Protein AF-A0A163GPB0-F1 (afdb_monomer)

Mean predicted aligned error: 5.94 Å

Nearest PDB structures (foldseek):
  3ja6-assembly1_I  TM=3.378E-01  e=3.110E+00  Escherichia coli

Foldseek 3Di:
DPDLDQPADQDDPVLCVVLVVLLVVLVVQLVVLVVVVVVDPDDDPVSVVSNVVSVVSNVVSVVSNVVNVVRNLCRVVLSVVLVVCLVPVQQWDDDPNFIAGDCVSCVVVVHHCVSVRPDDRVSSVVSVVVNVVVD

Secondary structure (DSSP, 8-state):
------SSPPPPTHHHHHHHHHHHHHHHHHHHHHHHHHTSSS--HHHHHHHHHHHHHHHHHHHHHHHHHHHHHHHHHHHHHHHHHHH-GGGEEEETTEEEE-HHHHHHTT---HHHHTS-HHHHHHHHHHHHHH-

Solvent-accessible surface area (backbone atoms only — not comparable to full-atom values): 7698 Å² total; per-residue (Å²): 131,84,76,82,78,68,86,51,75,65,74,64,70,65,55,58,69,51,40,51,58,52,26,51,52,23,45,53,51,24,53,52,43,49,53,53,48,74,74,36,97,80,62,53,69,67,59,56,49,53,29,52,50,31,42,49,51,22,52,53,36,47,52,51,52,53,48,49,55,48,44,55,62,44,26,65,53,51,41,52,49,41,55,49,31,74,79,36,64,69,37,55,41,81,51,96,97,40,68,40,66,34,50,69,55,31,48,75,71,76,41,83,43,71,74,61,67,70,52,53,67,66,58,50,52,55,40,50,56,53,57,67,73,74,112

Organism: NCBI:txid59843

Radius of gyration: 22.11 Å; Cα contacts (8 Å, |Δi|>4): 103; chains: 1; bounding box: 46×26×69 Å

Structure (mmCIF, N/CA/C/O backbone):
data_AF-A0A163GPB0-F1
#
_entry.id   AF-A0A163GPB0-F1
#
loop_
_atom_site.group_PDB
_atom_site.id
_atom_site.type_symbol
_atom_site.label_atom_id
_atom_site.label_alt_id
_atom_site.label_comp_id
_atom_site.label_asym_id
_atom_site.label_entity_id
_atom_site.label_seq_id
_atom_site.pdbx_PDB_ins_code
_atom_site.Cartn_x
_atom_site.Cartn_y
_atom_site.Cartn_z
_atom_site.occupancy
_atom_site.B_iso_or_equiv
_atom_site.auth_seq_id
_atom_site.auth_comp_id
_atom_site.auth_asym_id
_atom_site.auth_atom_id
_atom_site.pdbx_PDB_model_num
ATOM 1 N N . MET A 1 1 ? -4.416 8.340 34.147 1.00 37.38 1 MET A N 1
ATOM 2 C CA . MET A 1 1 ? -4.171 8.546 32.703 1.00 37.38 1 MET A CA 1
ATOM 3 C C . MET A 1 1 ? -3.858 7.188 32.102 1.00 37.38 1 MET A C 1
ATOM 5 O O . MET A 1 1 ? -2.799 6.653 32.401 1.00 37.38 1 MET A O 1
ATOM 9 N N . GLN A 1 2 ? -4.790 6.589 31.357 1.00 41.06 2 GLN A N 1
ATOM 10 C CA . GLN A 1 2 ? -4.487 5.398 30.559 1.00 41.06 2 GLN A CA 1
ATOM 11 C C . GLN A 1 2 ? -3.530 5.824 29.443 1.00 41.06 2 GLN A C 1
ATOM 13 O O . GLN A 1 2 ? -3.831 6.746 28.688 1.00 41.06 2 GLN A O 1
ATOM 18 N N . PHE A 1 3 ? -2.354 5.203 29.382 1.00 47.53 3 PHE A N 1
ATOM 19 C CA . PHE A 1 3 ? -1.480 5.334 28.225 1.00 47.53 3 PHE A CA 1
ATOM 20 C C . PHE A 1 3 ? -2.230 4.768 27.019 1.00 47.53 3 PHE A C 1
ATOM 22 O O . PHE A 1 3 ? -2.594 3.595 27.028 1.00 47.53 3 PHE A O 1
ATOM 29 N N . GLU A 1 4 ? -2.479 5.585 25.994 1.00 54.34 4 GLU A N 1
ATOM 30 C CA . GLU A 1 4 ? -2.984 5.074 24.723 1.00 54.34 4 GLU A CA 1
ATOM 31 C C . GLU A 1 4 ? -1.929 4.132 24.128 1.00 54.34 4 GLU A C 1
ATOM 33 O O . GLU A 1 4 ? -0.917 4.585 23.586 1.00 54.34 4 GLU A O 1
ATOM 38 N N . ARG A 1 5 ? -2.133 2.816 24.253 1.00 59.81 5 ARG A N 1
ATOM 39 C CA . ARG A 1 5 ? -1.287 1.837 23.571 1.00 59.81 5 ARG A CA 1
ATOM 40 C C . ARG A 1 5 ? -1.503 1.981 22.067 1.00 59.81 5 ARG A C 1
ATOM 42 O O . ARG A 1 5 ? -2.624 1.917 21.569 1.00 59.81 5 ARG A O 1
ATOM 49 N N . ASN A 1 6 ? -0.413 2.225 21.346 1.00 69.69 6 ASN A N 1
ATOM 50 C CA . ASN A 1 6 ? -0.400 2.179 19.891 1.00 69.69 6 ASN A CA 1
ATOM 51 C C . ASN A 1 6 ? 0.120 0.804 19.474 1.00 69.69 6 ASN A C 1
ATOM 53 O O . ASN A 1 6 ? 1.314 0.540 19.599 1.00 69.69 6 ASN A O 1
ATOM 57 N N . TYR A 1 7 ? -0.768 -0.053 18.977 1.00 79.31 7 TYR A N 1
ATOM 58 C CA . TYR A 1 7 ? -0.407 -1.387 18.490 1.00 79.31 7 TYR A CA 1
ATOM 59 C C . TYR A 1 7 ? 0.299 -1.325 17.132 1.00 79.31 7 TYR A C 1
ATOM 61 O O . TYR A 1 7 ? 1.223 -2.084 16.851 1.00 79.31 7 TYR A O 1
ATOM 69 N N . PHE A 1 8 ? -0.093 -0.363 16.297 1.00 87.12 8 PHE A N 1
ATOM 70 C CA . PHE A 1 8 ? 0.512 -0.102 15.001 1.00 87.12 8 PHE A CA 1
ATOM 71 C C . PHE A 1 8 ? 1.320 1.195 15.036 1.00 87.12 8 PHE A C 1
ATOM 73 O O . PHE A 1 8 ? 0.833 2.249 15.457 1.00 87.12 8 PHE A O 1
ATOM 80 N N . ASN A 1 9 ? 2.549 1.127 14.523 1.00 87.12 9 ASN A N 1
ATOM 81 C CA . ASN A 1 9 ? 3.450 2.268 14.411 1.00 87.12 9 ASN A CA 1
ATOM 82 C C . ASN A 1 9 ? 3.500 2.788 12.976 1.00 87.12 9 ASN A C 1
ATOM 84 O O . ASN A 1 9 ? 3.497 2.016 12.017 1.00 87.12 9 ASN A O 1
ATOM 88 N N . LYS A 1 10 ? 3.568 4.116 12.829 1.00 87.44 10 LYS A N 1
ATOM 89 C CA . LYS A 1 10 ? 3.722 4.733 11.510 1.00 87.44 10 LYS A CA 1
ATOM 90 C C . LYS A 1 10 ? 5.104 4.389 10.951 1.00 87.44 10 LYS A C 1
ATOM 92 O O . LYS A 1 10 ? 6.080 4.419 11.706 1.00 87.44 10 LYS A O 1
ATOM 97 N N . PRO A 1 11 ? 5.222 4.123 9.642 1.00 88.69 11 PRO A N 1
ATOM 98 C CA . PRO A 1 11 ? 6.524 3.922 9.029 1.00 88.69 11 PRO A CA 1
ATOM 99 C C . PRO A 1 11 ? 7.367 5.199 9.132 1.00 88.69 11 PRO A C 1
ATOM 101 O O . PRO A 1 11 ? 6.857 6.325 9.081 1.00 88.69 11 PRO A O 1
ATOM 104 N N . SER A 1 12 ? 8.679 5.023 9.274 1.00 91.12 12 SER A N 1
ATOM 105 C CA . SER A 1 12 ? 9.608 6.139 9.439 1.00 91.12 12 SER A CA 1
ATOM 106 C C . SER A 1 12 ? 9.593 7.077 8.231 1.00 91.12 12 SER A C 1
ATOM 108 O O . SER A 1 12 ? 9.568 6.630 7.085 1.00 91.12 12 SER A O 1
ATOM 110 N N . LYS A 1 13 ? 9.681 8.392 8.472 1.00 89.88 13 LYS A N 1
ATOM 111 C CA . LYS A 1 13 ? 9.772 9.404 7.404 1.00 89.88 13 LYS A CA 1
ATOM 112 C C . LYS A 1 13 ? 10.992 9.192 6.502 1.00 89.88 13 LYS A C 1
ATOM 114 O O . LYS A 1 13 ? 10.952 9.584 5.343 1.00 89.88 13 LYS A O 1
ATOM 119 N N . TYR A 1 14 ? 12.051 8.542 6.988 1.00 91.88 14 TYR A N 1
ATOM 120 C CA . TYR A 1 14 ? 13.230 8.248 6.169 1.00 91.88 14 TYR A CA 1
ATOM 121 C C . TYR A 1 14 ? 12.910 7.388 4.940 1.00 91.88 14 TYR A C 1
ATOM 123 O O . TYR A 1 14 ? 13.596 7.518 3.935 1.00 91.88 14 TYR A O 1
ATOM 131 N N . TRP A 1 15 ? 11.846 6.575 4.985 1.00 91.38 15 TRP A N 1
ATOM 132 C CA . TRP A 1 15 ? 11.416 5.767 3.842 1.00 91.38 15 TRP A CA 1
ATOM 133 C C . TRP A 1 15 ? 11.003 6.628 2.653 1.00 91.38 15 TRP A C 1
ATOM 135 O O . TRP A 1 15 ? 11.451 6.383 1.541 1.00 91.38 15 TRP A O 1
ATOM 145 N N . ILE A 1 16 ? 10.176 7.657 2.862 1.00 92.62 16 ILE A N 1
ATOM 146 C CA . ILE A 1 16 ? 9.751 8.509 1.745 1.00 92.62 16 ILE A CA 1
ATOM 147 C C . ILE A 1 16 ? 10.913 9.368 1.233 1.00 92.62 16 ILE A C 1
ATOM 149 O O . ILE A 1 16 ? 11.059 9.546 0.026 1.00 92.62 16 ILE A O 1
ATOM 153 N N . TRP A 1 17 ? 11.786 9.823 2.139 1.00 92.62 17 TRP A N 1
ATOM 154 C CA . TRP A 1 17 ? 12.982 10.591 1.788 1.00 92.62 17 TRP A CA 1
ATOM 155 C C . TRP A 1 17 ? 14.003 9.792 0.980 1.00 92.62 17 TRP A C 1
ATOM 157 O O . TRP A 1 17 ? 14.724 10.397 0.196 1.00 92.62 17 TRP A O 1
ATOM 167 N N . SER A 1 18 ? 14.075 8.469 1.135 1.00 93.44 18 SER A N 1
ATOM 168 C CA . SER A 1 18 ? 14.932 7.622 0.300 1.00 93.44 18 SER A CA 1
ATOM 169 C C . SER A 1 18 ? 14.226 7.165 -0.976 1.00 93.44 18 SER A C 1
ATOM 171 O O . SER A 1 18 ? 14.808 7.231 -2.056 1.00 93.44 18 SER A O 1
ATOM 173 N N . LEU A 1 19 ? 12.961 6.748 -0.887 1.00 93.81 19 LEU A N 1
ATOM 174 C CA . LEU A 1 19 ? 12.223 6.189 -2.019 1.00 93.81 19 LEU A CA 1
ATOM 175 C C . LEU A 1 19 ? 11.920 7.224 -3.105 1.00 93.81 19 LEU A C 1
ATOM 177 O O . LEU A 1 19 ? 12.008 6.887 -4.282 1.00 93.81 19 LEU A O 1
ATOM 181 N N . VAL A 1 20 ? 11.584 8.470 -2.746 1.00 94.00 20 VAL A N 1
ATOM 182 C CA . VAL A 1 20 ? 11.240 9.505 -3.738 1.00 94.00 20 VAL A CA 1
ATOM 183 C C . VAL A 1 20 ? 12.435 9.855 -4.632 1.00 94.00 20 VAL A C 1
ATOM 185 O O . VAL A 1 20 ? 12.280 9.756 -5.849 1.00 94.00 20 VAL A O 1
ATOM 188 N N . PRO A 1 21 ? 13.634 10.181 -4.103 1.00 96.81 21 PRO A N 1
ATOM 189 C CA . PRO A 1 21 ? 14.805 10.407 -4.947 1.00 96.81 21 PRO A CA 1
ATOM 190 C C . PRO A 1 21 ? 15.158 9.198 -5.814 1.00 96.81 21 PRO A C 1
ATOM 192 O O . PRO 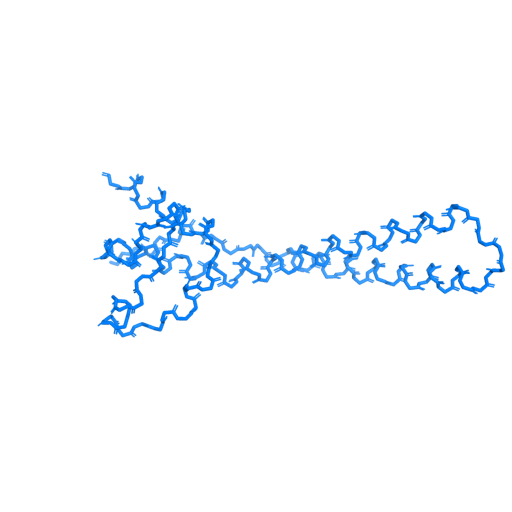A 1 21 ? 15.433 9.365 -6.997 1.00 96.81 21 PRO A O 1
ATOM 195 N N . ILE A 1 22 ? 15.097 7.982 -5.259 1.00 95.94 22 ILE A N 1
ATOM 196 C CA . ILE A 1 22 ? 15.381 6.750 -6.009 1.00 95.94 22 ILE A CA 1
ATOM 197 C C . ILE A 1 22 ? 14.387 6.580 -7.171 1.00 95.94 22 ILE A C 1
ATOM 19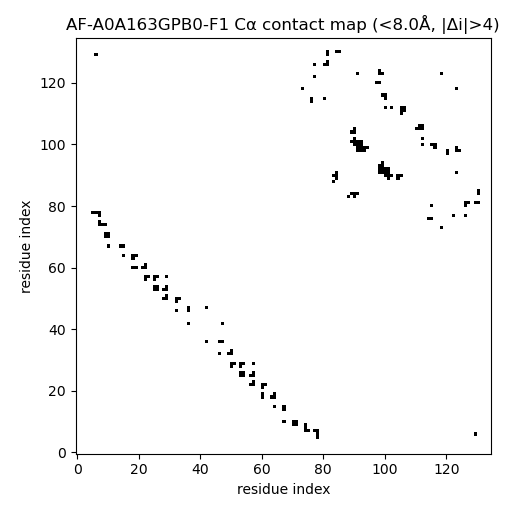9 O O . ILE A 1 22 ? 14.797 6.296 -8.296 1.00 95.94 22 ILE A O 1
ATOM 203 N N . CYS A 1 23 ? 13.096 6.799 -6.923 1.00 96.75 23 CYS A N 1
ATOM 204 C CA . CYS A 1 23 ? 12.048 6.742 -7.940 1.00 96.75 23 CYS A CA 1
ATOM 205 C C . CYS A 1 23 ? 12.284 7.783 -9.047 1.00 96.75 23 CYS A C 1
ATOM 207 O O . CYS A 1 23 ? 12.253 7.441 -10.230 1.00 96.75 23 CYS A O 1
ATOM 209 N N . CYS A 1 24 ? 12.617 9.027 -8.681 1.00 96.62 24 CYS A N 1
ATOM 210 C CA . CYS A 1 24 ? 12.972 10.077 -9.639 1.00 96.62 24 CYS A CA 1
ATOM 211 C C . CYS A 1 24 ? 14.201 9.702 -10.482 1.00 96.62 24 CYS A C 1
ATOM 213 O O . CYS A 1 24 ? 14.177 9.870 -11.700 1.00 96.62 24 CYS A O 1
ATOM 215 N N . CYS A 1 25 ? 15.250 9.148 -9.865 1.00 97.38 25 CYS A N 1
ATOM 216 C CA . CYS A 1 25 ? 16.445 8.691 -10.575 1.00 97.38 25 CYS A CA 1
ATOM 217 C C . CYS A 1 25 ? 16.116 7.598 -11.600 1.00 97.38 25 CYS A C 1
ATOM 219 O O . CYS A 1 25 ? 16.547 7.692 -12.750 1.00 97.38 25 CYS A O 1
ATOM 221 N N . PHE A 1 26 ? 15.328 6.585 -11.224 1.00 97.31 26 PHE A N 1
ATOM 222 C CA . PHE A 1 26 ? 14.930 5.528 -12.157 1.00 97.31 26 PHE A CA 1
ATOM 223 C C . PHE A 1 26 ? 14.016 6.037 -13.271 1.00 97.31 26 PHE A C 1
ATOM 225 O O . PHE A 1 26 ? 14.172 5.605 -14.412 1.00 97.31 26 PHE A O 1
ATOM 232 N N . LEU A 1 27 ? 13.124 6.987 -12.980 1.00 97.00 27 LEU A N 1
ATOM 233 C CA . LEU A 1 27 ? 12.295 7.629 -13.998 1.00 97.00 27 LEU A CA 1
ATOM 234 C C . LEU A 1 27 ? 13.152 8.377 -15.024 1.00 97.00 27 LEU A C 1
ATOM 236 O O . LEU A 1 27 ? 12.977 8.184 -16.225 1.00 97.00 27 LEU A O 1
ATOM 240 N N . MET A 1 28 ? 14.109 9.186 -14.559 1.00 97.50 28 MET A N 1
ATOM 241 C CA . MET A 1 28 ? 15.037 9.905 -15.435 1.00 97.50 28 MET A CA 1
ATOM 242 C C . MET A 1 28 ? 15.872 8.942 -16.285 1.00 97.50 28 MET A C 1
ATOM 244 O O . MET A 1 28 ? 16.001 9.154 -17.489 1.00 97.50 28 MET A O 1
ATOM 248 N N . MET A 1 29 ? 16.394 7.860 -15.693 1.00 96.31 29 MET A N 1
ATOM 249 C CA . MET A 1 29 ? 17.132 6.831 -16.435 1.00 96.31 29 MET A CA 1
ATOM 250 C C . MET A 1 29 ? 16.261 6.141 -17.489 1.00 96.31 29 MET A C 1
ATOM 252 O O . MET A 1 29 ? 16.703 5.986 -18.625 1.00 96.31 29 MET A O 1
ATOM 256 N N . ALA A 1 30 ? 15.025 5.769 -17.143 1.00 95.69 30 ALA A N 1
ATOM 257 C CA . ALA A 1 30 ? 14.103 5.122 -18.070 1.00 95.69 30 ALA A CA 1
ATOM 258 C C . ALA A 1 30 ? 13.727 6.049 -19.237 1.00 95.69 30 ALA A C 1
ATOM 260 O O . ALA A 1 30 ? 13.731 5.614 -20.386 1.00 95.69 30 ALA A O 1
ATOM 261 N N . MET A 1 31 ? 13.465 7.334 -18.968 1.00 96.94 31 MET A N 1
ATOM 262 C CA . MET A 1 31 ? 13.204 8.336 -20.009 1.00 96.94 31 MET A CA 1
ATOM 263 C C . MET A 1 31 ? 14.409 8.527 -20.934 1.00 96.94 31 MET A C 1
ATOM 265 O O . MET A 1 31 ? 14.250 8.559 -22.153 1.00 96.94 31 MET A O 1
ATOM 269 N N . PHE A 1 32 ? 15.613 8.618 -20.365 1.00 96.19 32 PHE A N 1
ATOM 270 C CA . PHE A 1 32 ? 16.848 8.742 -21.136 1.00 96.19 32 PHE A CA 1
ATOM 271 C C . PHE A 1 32 ? 17.073 7.524 -22.041 1.00 96.19 32 PHE A C 1
ATOM 273 O O . PHE A 1 32 ? 17.285 7.674 -23.241 1.00 96.19 32 PHE A O 1
ATOM 280 N N . GLN A 1 33 ? 16.970 6.311 -21.498 1.00 94.81 33 GLN A N 1
ATOM 281 C CA . GLN A 1 33 ? 17.157 5.077 -22.264 1.00 94.81 33 GLN A CA 1
ATOM 282 C C . GLN A 1 33 ? 16.087 4.897 -23.343 1.00 94.81 33 GLN A C 1
ATOM 284 O O .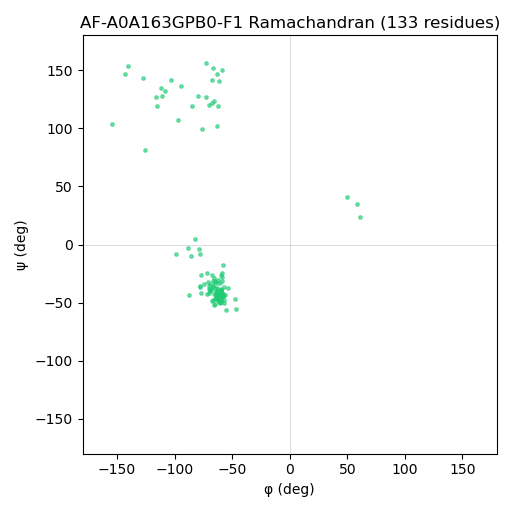 GLN A 1 33 ? 16.407 4.456 -24.443 1.00 94.81 33 GLN A O 1
ATOM 289 N N . LEU A 1 34 ? 14.835 5.272 -23.063 1.00 95.44 34 LEU A N 1
ATOM 290 C CA . LEU A 1 34 ? 13.770 5.257 -24.062 1.00 95.44 34 LEU A CA 1
ATOM 291 C C . LEU A 1 34 ? 14.094 6.195 -25.230 1.00 95.44 34 LEU A C 1
ATOM 293 O O . LEU A 1 34 ? 13.946 5.805 -26.385 1.00 95.44 34 LEU A O 1
ATOM 297 N N . ASN A 1 35 ? 14.576 7.405 -24.938 1.00 95.31 35 ASN A N 1
ATOM 298 C CA . ASN A 1 35 ? 14.984 8.362 -25.963 1.00 95.31 35 ASN A CA 1
ATOM 299 C C . ASN A 1 35 ? 16.124 7.812 -26.838 1.00 95.31 35 ASN A C 1
ATOM 301 O O . ASN A 1 35 ? 16.056 7.917 -28.062 1.00 95.31 35 ASN A O 1
ATOM 305 N N . VAL A 1 36 ? 17.118 7.156 -26.227 1.00 94.25 36 VAL A N 1
ATOM 306 C CA . VAL A 1 36 ? 18.205 6.480 -26.954 1.00 94.25 36 VAL A CA 1
ATOM 307 C C . VAL A 1 36 ? 17.660 5.373 -27.857 1.00 94.25 36 VAL A C 1
ATOM 309 O O . VAL A 1 36 ? 18.003 5.341 -29.031 1.00 94.25 36 VAL A O 1
ATOM 312 N N . ILE A 1 37 ? 16.782 4.501 -27.349 1.00 94.88 37 ILE A N 1
ATOM 313 C CA . ILE A 1 37 ? 16.198 3.394 -28.129 1.00 94.88 37 ILE A CA 1
ATOM 314 C C . ILE A 1 37 ? 15.427 3.907 -29.348 1.00 94.88 37 ILE A C 1
ATOM 316 O O . ILE A 1 37 ? 15.530 3.313 -30.412 1.00 94.88 37 ILE A O 1
ATOM 320 N N . VAL A 1 38 ? 14.663 4.992 -29.202 1.00 94.25 38 VAL A N 1
ATOM 321 C CA . VAL A 1 38 ? 13.868 5.575 -30.299 1.00 94.25 38 VAL A CA 1
ATOM 322 C C . VAL A 1 38 ? 14.746 6.279 -31.339 1.00 94.25 38 VAL A C 1
ATOM 324 O O . VAL A 1 38 ? 14.343 6.407 -32.490 1.00 94.25 38 VAL A O 1
ATOM 327 N N . SER A 1 39 ? 15.940 6.729 -30.950 1.00 93.75 39 SER A N 1
ATOM 328 C CA . SER A 1 39 ? 16.860 7.457 -31.833 1.00 93.75 39 SER A CA 1
ATOM 329 C C . SER A 1 39 ? 17.807 6.544 -32.625 1.00 93.75 39 SER A C 1
ATOM 331 O O . SER A 1 39 ? 18.610 7.046 -33.409 1.00 93.75 39 SER A O 1
ATOM 333 N N . VAL A 1 40 ? 17.759 5.226 -32.405 1.00 93.19 40 VAL A N 1
ATOM 334 C CA . VAL A 1 40 ? 18.590 4.229 -33.095 1.00 93.19 40 VAL A CA 1
ATOM 335 C C . VAL A 1 40 ? 17.686 3.305 -33.907 1.00 93.19 40 VAL A C 1
ATOM 337 O O . VAL A 1 40 ? 16.770 2.716 -33.344 1.00 93.19 40 VAL A O 1
ATOM 340 N N . ASP A 1 41 ? 17.967 3.147 -35.204 1.00 87.38 41 ASP A N 1
ATOM 341 C CA . ASP A 1 41 ? 17.138 2.342 -36.117 1.00 87.38 41 ASP A CA 1
ATOM 342 C C . ASP A 1 41 ? 17.086 0.851 -35.721 1.00 87.38 41 ASP A C 1
ATOM 344 O O . ASP A 1 41 ? 16.014 0.251 -35.725 1.00 87.38 41 ASP A O 1
ATOM 348 N N . ASP A 1 42 ? 18.217 0.277 -35.287 1.00 90.31 42 ASP A N 1
ATOM 349 C CA . ASP A 1 42 ? 18.324 -1.113 -34.816 1.00 90.31 42 ASP A CA 1
ATOM 350 C C . ASP A 1 42 ? 18.941 -1.193 -33.402 1.00 90.31 42 ASP A C 1
ATOM 352 O O . ASP A 1 42 ? 20.141 -1.439 -33.234 1.00 90.31 42 ASP A O 1
ATOM 356 N N . PRO A 1 43 ? 18.144 -0.973 -32.339 1.00 89.19 43 PRO A N 1
ATOM 357 C CA . PRO A 1 43 ? 18.647 -0.974 -30.973 1.00 89.19 43 PRO A CA 1
ATOM 358 C C . PRO A 1 43 ? 18.982 -2.395 -30.498 1.00 89.19 43 PRO A C 1
ATOM 360 O O . PRO A 1 43 ? 18.133 -3.297 -30.516 1.00 89.19 43 PRO A O 1
ATOM 363 N N . ASP A 1 44 ? 20.212 -2.565 -29.999 1.00 93.75 44 ASP A N 1
ATOM 364 C CA . ASP A 1 44 ? 20.714 -3.826 -29.444 1.00 93.75 44 ASP A CA 1
ATOM 365 C C . ASP A 1 44 ? 19.845 -4.305 -28.262 1.00 93.75 44 ASP A C 1
ATOM 367 O O . ASP A 1 44 ? 19.280 -3.521 -27.490 1.00 93.75 44 ASP A O 1
ATOM 371 N N . ILE A 1 45 ? 19.778 -5.623 -28.078 1.00 94.81 45 ILE A N 1
ATOM 372 C CA . ILE A 1 45 ? 19.074 -6.291 -26.978 1.00 94.81 45 ILE A CA 1
ATOM 373 C C . ILE A 1 45 ? 19.539 -5.738 -25.630 1.00 94.81 45 ILE A C 1
ATOM 375 O O . ILE A 1 45 ? 18.719 -5.541 -24.733 1.00 94.81 45 ILE A O 1
ATOM 379 N N . LYS A 1 46 ? 20.833 -5.424 -25.489 1.00 94.19 46 LYS A N 1
ATOM 380 C CA . LYS A 1 46 ? 21.378 -4.823 -24.265 1.00 94.19 46 LYS A CA 1
ATOM 381 C C . LYS A 1 46 ? 20.692 -3.502 -23.922 1.00 94.19 46 LYS A C 1
ATOM 383 O O . LYS A 1 46 ? 20.322 -3.306 -22.770 1.00 94.19 46 LYS A O 1
ATOM 388 N N . MET A 1 47 ? 20.471 -2.625 -24.905 1.00 92.44 47 MET A N 1
ATOM 389 C CA . MET A 1 47 ? 19.808 -1.331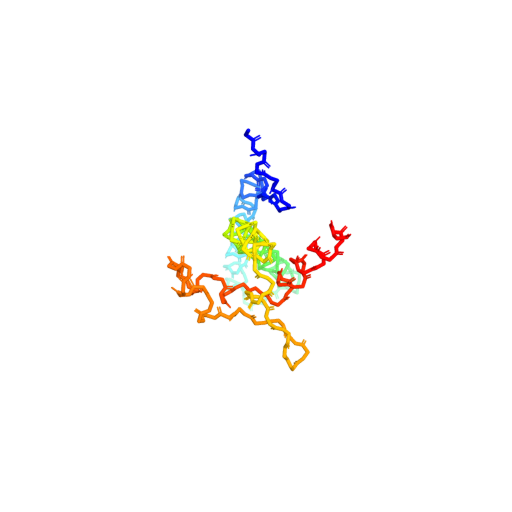 -24.689 1.00 92.44 47 MET A CA 1
ATOM 390 C C . MET A 1 47 ? 18.362 -1.522 -24.225 1.00 92.44 47 MET A C 1
ATOM 392 O O . MET A 1 47 ? 17.939 -0.912 -23.243 1.00 92.44 47 MET A O 1
ATOM 396 N N . LYS A 1 48 ? 17.632 -2.435 -24.877 1.00 93.25 48 LYS A N 1
ATOM 397 C CA . LYS A 1 48 ? 16.254 -2.794 -24.504 1.00 93.25 48 LYS A CA 1
ATOM 398 C C . LYS A 1 48 ? 16.183 -3.355 -23.082 1.00 93.25 48 LYS 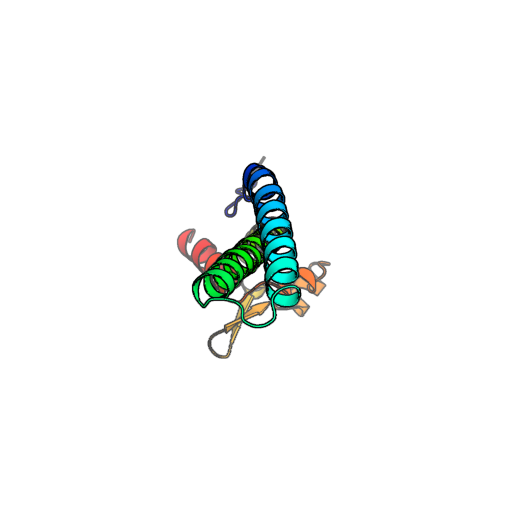A C 1
ATOM 400 O O . LYS A 1 48 ? 15.289 -3.000 -22.319 1.00 93.25 48 LYS A O 1
ATOM 405 N N . LEU A 1 49 ? 17.141 -4.202 -22.709 1.00 95.75 49 LEU A N 1
ATOM 406 C CA . LEU A 1 49 ? 17.207 -4.814 -21.385 1.00 95.75 49 LEU A CA 1
ATOM 407 C C . LEU A 1 49 ? 17.538 -3.789 -20.293 1.00 95.75 49 LEU A C 1
ATOM 409 O O . LEU A 1 49 ? 16.906 -3.811 -19.239 1.00 95.75 49 LEU A O 1
ATOM 413 N N . PHE A 1 50 ? 18.451 -2.848 -20.552 1.00 94.56 50 PHE A N 1
ATOM 414 C CA . PHE A 1 50 ? 18.716 -1.737 -19.632 1.00 94.56 50 PHE A CA 1
ATOM 415 C C . PHE A 1 50 ? 17.466 -0.885 -19.386 1.00 94.56 50 PHE A C 1
ATOM 417 O O . PHE A 1 50 ? 17.146 -0.622 -18.227 1.00 94.56 50 PHE A O 1
ATOM 424 N N . PHE A 1 51 ? 16.722 -0.547 -20.446 1.00 95.69 51 PHE A N 1
ATOM 425 C CA . PHE A 1 51 ? 15.432 0.137 -20.327 1.00 95.69 51 PHE A CA 1
ATOM 426 C C . PHE A 1 51 ? 14.438 -0.636 -19.458 1.00 95.69 51 PHE A C 1
ATOM 428 O O . PHE A 1 51 ? 13.875 -0.076 -18.517 1.00 95.69 51 PHE A O 1
ATOM 435 N N . LEU A 1 52 ? 14.251 -1.930 -19.729 1.00 96.62 52 LEU A N 1
ATOM 436 C CA . LEU A 1 52 ? 13.326 -2.769 -18.967 1.00 96.62 52 LEU A CA 1
ATOM 437 C C . LE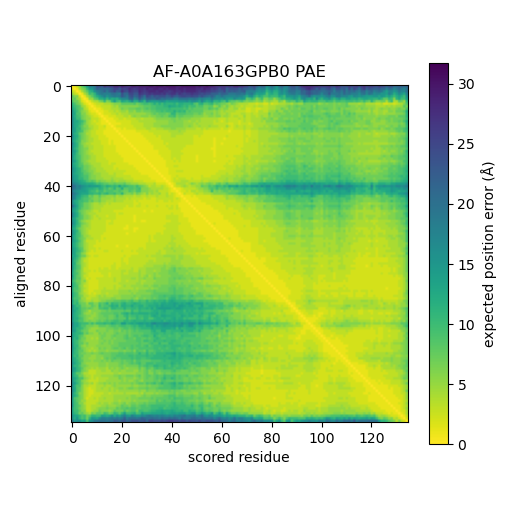U A 1 52 ? 13.695 -2.839 -17.481 1.00 96.62 52 LEU A C 1
ATOM 439 O O . LEU A 1 52 ? 12.805 -2.791 -16.634 1.00 96.62 52 LEU A O 1
ATOM 443 N N . ILE A 1 53 ? 14.987 -2.911 -17.155 1.00 96.69 53 ILE A N 1
ATOM 444 C CA . ILE A 1 53 ? 15.462 -2.920 -15.768 1.00 96.69 53 ILE A CA 1
ATOM 445 C C . ILE A 1 53 ? 15.157 -1.586 -15.079 1.00 96.69 53 ILE A C 1
ATOM 447 O O . ILE A 1 53 ? 14.551 -1.580 -14.007 1.00 96.69 53 ILE A O 1
ATOM 451 N N . SER A 1 54 ? 15.542 -0.456 -15.679 1.00 94.94 54 SER A N 1
ATOM 452 C CA . SER A 1 54 ? 15.302 0.867 -15.091 1.00 94.94 54 SER A CA 1
ATOM 453 C C . SER A 1 54 ? 13.808 1.157 -14.938 1.00 94.94 54 SER A C 1
ATOM 455 O O . SER A 1 54 ? 13.379 1.643 -13.892 1.00 94.94 54 SER A O 1
ATOM 457 N N . PHE A 1 55 ? 12.997 0.788 -15.931 1.00 96.44 55 PHE A N 1
ATOM 458 C CA . PHE A 1 55 ? 11.544 0.910 -15.862 1.00 96.44 55 PHE A CA 1
ATOM 459 C C . PHE A 1 55 ? 10.935 -0.014 -14.797 1.00 96.44 55 PHE A C 1
ATOM 461 O O . PHE A 1 55 ? 10.088 0.416 -14.017 1.00 96.44 55 PHE A O 1
ATOM 468 N N . GLY A 1 56 ? 11.404 -1.259 -14.694 1.00 97.56 56 GLY A N 1
ATOM 469 C CA . GLY A 1 56 ? 10.978 -2.195 -13.654 1.00 97.56 56 GLY A CA 1
ATOM 470 C C . GLY A 1 56 ? 11.266 -1.670 -12.246 1.00 97.56 56 GLY A C 1
ATOM 471 O O . GLY A 1 56 ? 10.382 -1.682 -11.389 1.00 97.56 56 GLY A O 1
ATOM 472 N N . PHE A 1 57 ? 12.463 -1.129 -12.010 1.00 97.44 57 PHE A N 1
ATOM 473 C CA . PHE A 1 57 ? 12.800 -0.509 -10.727 1.00 97.44 57 PHE A CA 1
ATOM 474 C C . PHE A 1 57 ? 11.993 0.760 -10.443 1.00 97.44 57 PHE A C 1
ATOM 476 O O . PHE A 1 57 ? 11.600 0.977 -9.294 1.00 97.44 57 PHE A O 1
ATOM 483 N N . PHE A 1 58 ? 11.679 1.567 -11.458 1.00 97.31 58 PHE A N 1
ATOM 484 C CA . PHE A 1 58 ? 10.746 2.685 -11.314 1.00 97.31 58 PHE A CA 1
ATOM 485 C C . PHE A 1 58 ? 9.360 2.207 -10.843 1.00 97.31 58 PHE A C 1
ATOM 487 O O . PHE A 1 58 ? 8.812 2.752 -9.886 1.00 97.31 58 PHE A O 1
ATOM 494 N N . LEU A 1 59 ? 8.820 1.137 -11.433 1.00 97.31 59 LEU A N 1
ATOM 495 C CA . LEU A 1 59 ? 7.531 0.575 -11.011 1.00 97.31 59 LEU A CA 1
ATOM 496 C C . LEU A 1 59 ? 7.574 0.025 -9.578 1.00 97.31 59 LEU A C 1
ATOM 498 O O . LEU A 1 59 ? 6.664 0.292 -8.792 1.00 97.31 59 LEU A O 1
ATOM 502 N N . ILE A 1 60 ? 8.634 -0.706 -9.215 1.00 97.00 60 ILE A N 1
ATOM 503 C CA . ILE A 1 60 ? 8.813 -1.257 -7.861 1.00 97.00 60 ILE A CA 1
ATOM 504 C C . ILE A 1 60 ? 8.886 -0.131 -6.826 1.00 97.00 60 ILE A C 1
ATOM 506 O O . ILE A 1 60 ? 8.211 -0.177 -5.797 1.00 97.00 60 ILE A O 1
ATOM 510 N N . THR A 1 61 ? 9.688 0.897 -7.093 1.00 96.25 61 THR A N 1
ATOM 511 C CA . THR A 1 61 ? 9.870 2.028 -6.173 1.00 96.25 61 THR A CA 1
ATOM 512 C C . THR A 1 61 ? 8.599 2.867 -6.067 1.00 96.25 61 THR A C 1
ATOM 514 O O . THR A 1 61 ? 8.202 3.228 -4.958 1.00 96.25 61 THR A O 1
ATOM 517 N N . GLY A 1 62 ? 7.885 3.079 -7.176 1.00 96.38 62 GLY A N 1
ATOM 518 C CA . GLY A 1 62 ? 6.552 3.680 -7.182 1.00 96.38 62 GLY A CA 1
ATOM 519 C C . GLY A 1 62 ? 5.560 2.902 -6.316 1.00 96.38 62 GLY A C 1
ATOM 520 O O . GLY A 1 62 ? 4.905 3.486 -5.452 1.00 96.38 62 GLY A O 1
ATOM 521 N N . TYR A 1 63 ? 5.502 1.576 -6.466 1.00 96.00 63 TYR A N 1
ATOM 522 C CA . TYR A 1 63 ? 4.661 0.714 -5.633 1.00 96.00 63 TYR A CA 1
ATOM 523 C C . TYR A 1 63 ? 4.995 0.840 -4.138 1.00 96.00 63 TYR A C 1
ATOM 525 O O . TYR A 1 63 ? 4.088 0.969 -3.314 1.00 96.00 63 TYR A O 1
ATOM 533 N N . MET A 1 64 ? 6.281 0.883 -3.773 1.00 95.75 64 MET A N 1
ATOM 534 C CA . MET A 1 64 ? 6.703 1.090 -2.382 1.00 95.75 64 MET A CA 1
ATOM 535 C C . MET A 1 64 ? 6.271 2.457 -1.829 1.00 95.75 64 MET A C 1
ATOM 537 O O . MET A 1 64 ? 5.862 2.537 -0.671 1.00 95.75 64 MET A O 1
ATOM 541 N N . ILE A 1 65 ? 6.307 3.522 -2.639 1.00 95.75 65 ILE A N 1
ATOM 542 C CA . ILE A 1 65 ? 5.825 4.858 -2.246 1.00 95.75 65 ILE A CA 1
ATOM 543 C C . ILE A 1 65 ? 4.314 4.836 -1.983 1.00 95.75 65 ILE A C 1
ATOM 545 O O . ILE A 1 65 ? 3.860 5.346 -0.956 1.00 95.75 65 ILE A O 1
ATOM 549 N N . PHE A 1 66 ? 3.530 4.212 -2.867 1.00 94.69 66 PHE A N 1
ATOM 550 C CA . PHE A 1 66 ? 2.090 4.043 -2.646 1.00 94.69 66 PHE A CA 1
ATOM 551 C C . PHE A 1 66 ? 1.804 3.218 -1.386 1.00 94.69 66 PHE A C 1
ATOM 553 O O . PHE A 1 66 ? 0.952 3.600 -0.582 1.00 94.69 66 PHE A O 1
ATOM 560 N N . GLY A 1 67 ? 2.557 2.136 -1.167 1.00 93.69 67 GLY A N 1
ATOM 561 C CA . GLY A 1 67 ? 2.487 1.331 0.051 1.00 93.69 67 GLY A CA 1
ATOM 562 C C . GLY A 1 67 ? 2.798 2.140 1.312 1.00 93.69 67 GLY A C 1
ATOM 563 O O . GLY A 1 67 ? 2.069 2.044 2.298 1.00 93.69 67 GLY A O 1
ATOM 564 N N . TYR A 1 68 ? 3.818 3.001 1.277 1.00 94.38 68 TYR A N 1
ATOM 565 C CA . TYR A 1 68 ? 4.123 3.923 2.373 1.00 94.38 68 TYR A CA 1
ATOM 566 C C . TYR A 1 68 ? 2.946 4.862 2.664 1.00 94.38 68 TYR A C 1
ATOM 568 O O . TYR A 1 68 ? 2.539 5.000 3.819 1.00 94.38 68 TYR A O 1
ATOM 576 N N . GLY A 1 69 ? 2.367 5.469 1.622 1.00 93.62 69 GLY A N 1
ATOM 577 C CA . GLY A 1 69 ? 1.195 6.335 1.754 1.00 93.62 69 GLY A CA 1
ATOM 578 C C . GLY A 1 69 ? 0.010 5.613 2.398 1.00 93.62 69 GLY A C 1
ATOM 579 O O . GLY A 1 69 ? -0.601 6.143 3.328 1.00 93.62 69 GLY A O 1
ATOM 580 N N . TYR A 1 70 ? -0.256 4.377 1.968 1.00 93.94 70 TYR A N 1
ATOM 581 C CA . TYR A 1 70 ? -1.281 3.528 2.570 1.00 93.94 70 TYR A CA 1
ATOM 582 C C . TYR A 1 70 ? -1.009 3.261 4.051 1.00 93.94 70 TYR A C 1
ATOM 584 O O . TYR A 1 70 ? -1.900 3.461 4.869 1.00 93.94 70 TYR A O 1
ATOM 592 N N . LEU A 1 71 ? 0.212 2.851 4.411 1.00 92.88 71 LEU A N 1
ATOM 593 C CA . LEU A 1 71 ? 0.579 2.545 5.796 1.00 92.88 71 LEU A CA 1
ATOM 594 C C . LEU A 1 71 ? 0.431 3.768 6.707 1.00 92.88 71 LEU A C 1
ATOM 596 O O . LEU A 1 71 ? -0.171 3.670 7.771 1.00 92.88 71 LEU A O 1
ATOM 600 N N . VAL A 1 72 ? 0.918 4.940 6.287 1.00 93.50 72 VAL A N 1
ATOM 601 C CA . VAL A 1 72 ? 0.774 6.182 7.068 1.00 93.50 72 VAL A CA 1
ATOM 602 C C . VAL A 1 72 ? -0.697 6.534 7.301 1.00 93.50 72 VAL A C 1
ATOM 604 O O . VAL A 1 72 ? -1.049 6.995 8.392 1.00 93.50 72 VAL A O 1
ATOM 607 N N . TRP A 1 73 ? -1.540 6.327 6.288 1.00 94.69 73 TRP A N 1
ATOM 608 C CA . TRP A 1 73 ? -2.977 6.574 6.360 1.00 94.69 73 TRP A CA 1
ATOM 609 C C . TRP A 1 73 ? -3.713 5.541 7.227 1.00 94.69 73 TRP A C 1
ATOM 611 O O . TRP A 1 73 ? -4.555 5.922 8.042 1.00 94.69 73 TRP A O 1
ATOM 621 N N . SER A 1 74 ? -3.386 4.253 7.099 1.00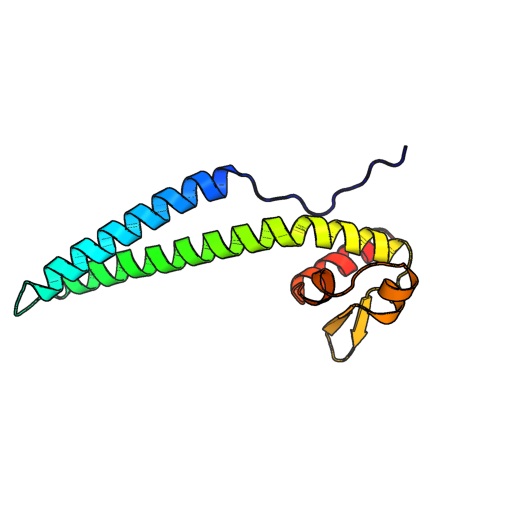 94.12 74 SER A N 1
ATOM 622 C CA . SER A 1 74 ? -4.098 3.164 7.771 1.00 94.12 74 SER A CA 1
ATOM 623 C C . SER A 1 74 ? -3.722 3.028 9.245 1.00 94.12 74 SER A C 1
ATOM 625 O O . SER A 1 74 ? -4.606 2.778 10.057 1.00 94.12 74 SER A O 1
ATOM 627 N N . THR A 1 75 ? -2.465 3.266 9.644 1.00 92.81 75 THR A N 1
ATOM 628 C CA . THR A 1 75 ? -2.008 3.137 11.044 1.00 92.81 75 THR A CA 1
ATOM 629 C C . THR A 1 75 ? -2.929 3.805 12.083 1.00 92.81 75 THR A C 1
ATOM 631 O O . THR A 1 75 ? -3.361 3.111 13.006 1.00 92.81 75 THR A O 1
ATOM 634 N N . PRO A 1 76 ? -3.261 5.113 11.995 1.00 92.50 76 PRO A N 1
ATOM 635 C CA . PRO A 1 76 ? -4.126 5.746 12.993 1.00 92.50 76 PRO A CA 1
ATOM 636 C C . PRO A 1 76 ? -5.549 5.171 12.996 1.00 92.50 76 PRO A C 1
ATOM 638 O O . PRO A 1 76 ? -6.175 5.103 14.051 1.00 92.50 76 PRO A O 1
ATOM 641 N N . LEU A 1 77 ? -6.052 4.736 11.836 1.00 93.31 77 LEU A N 1
ATOM 642 C CA . LEU A 1 77 ? -7.364 4.102 11.724 1.00 93.31 77 LEU A CA 1
ATOM 643 C C . LEU A 1 77 ? -7.363 2.716 12.369 1.00 93.31 77 LEU A C 1
ATOM 645 O O . LEU A 1 77 ? -8.298 2.408 13.097 1.00 93.31 77 LEU A O 1
ATOM 649 N N . LYS A 1 78 ? -6.302 1.923 12.168 1.00 93.12 78 LYS A N 1
ATOM 650 C CA . LYS A 1 78 ? -6.133 0.609 12.803 1.00 93.12 78 LYS A CA 1
ATOM 651 C C . LYS A 1 78 ? -6.096 0.735 14.323 1.00 93.12 78 LYS A C 1
ATOM 653 O O . LYS A 1 78 ? -6.889 0.086 14.986 1.00 93.12 78 LYS A O 1
ATOM 658 N N . ASN A 1 79 ? -5.266 1.628 14.874 1.00 92.19 79 ASN A N 1
ATOM 659 C CA . ASN A 1 79 ? -5.198 1.843 16.330 1.00 92.19 79 ASN A CA 1
ATOM 660 C C . ASN A 1 79 ? -6.540 2.296 16.916 1.00 92.19 79 ASN A C 1
ATOM 662 O O . ASN A 1 79 ? -6.911 1.880 18.009 1.00 92.19 79 ASN A O 1
ATOM 666 N N . LYS A 1 80 ? -7.280 3.149 16.199 1.00 91.69 80 LYS A N 1
ATOM 667 C CA . LYS A 1 80 ? -8.611 3.566 16.642 1.00 91.69 80 LYS A CA 1
ATOM 668 C C . LYS A 1 80 ? -9.624 2.425 16.556 1.00 91.69 80 LYS A C 1
ATOM 670 O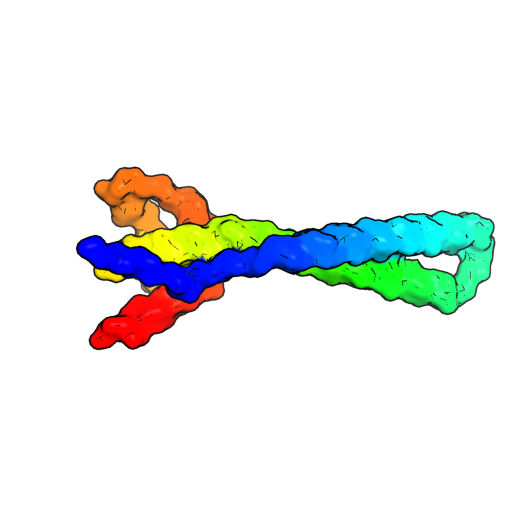 O . LYS A 1 80 ? -10.454 2.305 17.445 1.00 91.69 80 LYS A O 1
ATOM 675 N N . LEU A 1 81 ? -9.553 1.595 15.520 1.00 91.69 81 LEU A N 1
ATOM 676 C CA . LEU A 1 81 ? -10.451 0.457 15.356 1.00 91.69 81 LEU A CA 1
ATOM 677 C C . LEU A 1 81 ? -10.192 -0.638 16.399 1.00 91.69 81 LEU A C 1
ATOM 679 O O . LEU A 1 81 ? -11.161 -1.223 16.862 1.00 91.69 81 LEU A O 1
ATOM 683 N N . VAL A 1 82 ? -8.939 -0.853 16.823 1.00 92.50 82 VAL A N 1
ATOM 684 C CA . VAL A 1 82 ? -8.603 -1.727 17.967 1.00 92.50 82 VAL A CA 1
ATOM 685 C C . VAL A 1 82 ? -9.363 -1.274 19.214 1.00 92.50 82 VAL A C 1
ATOM 687 O O . VAL A 1 82 ? -10.197 -2.021 19.705 1.00 92.50 82 VAL A O 1
ATOM 690 N N . LYS A 1 83 ? -9.204 -0.007 19.624 1.00 90.38 83 LYS A N 1
ATOM 691 C CA . LYS A 1 83 ? -9.912 0.556 20.791 1.00 90.38 83 LYS A CA 1
ATOM 692 C C . LYS A 1 83 ? -11.433 0.426 20.685 1.00 90.38 83 LYS A C 1
ATOM 694 O O . LYS A 1 83 ? -12.098 0.046 21.633 1.00 90.38 83 LYS A O 1
ATOM 699 N N . LEU A 1 84 ? -11.991 0.716 19.507 1.00 90.69 84 LEU A N 1
ATOM 700 C CA . LEU A 1 84 ? -13.434 0.583 19.281 1.00 90.69 84 LEU A CA 1
ATOM 701 C C . LEU A 1 84 ? -13.914 -0.869 19.384 1.00 90.69 84 LEU A C 1
ATOM 703 O O . LEU A 1 84 ? -15.055 -1.097 19.771 1.00 90.69 84 LEU A O 1
ATOM 707 N N . THR A 1 85 ? -13.062 -1.826 19.016 1.00 90.31 85 THR A N 1
ATOM 708 C CA . THR A 1 85 ? -13.372 -3.257 19.097 1.00 90.31 85 THR A CA 1
ATOM 709 C C . THR A 1 85 ? -13.237 -3.767 20.532 1.00 90.31 85 THR A C 1
ATOM 711 O O . THR A 1 85 ? -14.071 -4.558 20.947 1.00 90.31 85 THR A O 1
ATOM 714 N N . GLU A 1 86 ? -12.266 -3.267 21.303 1.00 89.06 86 GLU A N 1
ATOM 715 C CA . GLU A 1 86 ? -12.148 -3.521 22.750 1.00 89.06 86 GLU A CA 1
ATOM 716 C C . GLU A 1 86 ? -13.363 -2.981 23.523 1.00 89.06 86 GLU A C 1
ATOM 718 O O . GLU A 1 86 ? -13.896 -3.658 24.399 1.00 89.06 86 GLU A O 1
ATOM 723 N N . ASP A 1 87 ? -13.839 -1.780 23.173 1.00 88.12 87 ASP A N 1
ATOM 724 C CA . ASP A 1 87 ? -15.022 -1.172 23.795 1.00 88.12 87 ASP A CA 1
ATOM 725 C C . ASP A 1 87 ? -16.330 -1.878 23.383 1.00 88.12 87 ASP A C 1
ATOM 727 O O . ASP A 1 87 ? -17.309 -1.899 24.136 1.00 88.12 87 ASP A O 1
ATOM 731 N N . ASN A 1 88 ? -16.390 -2.408 22.157 1.00 88.50 88 ASN A N 1
ATOM 732 C CA . ASN A 1 88 ? -17.547 -3.125 21.630 1.00 88.50 88 ASN A CA 1
ATOM 733 C C . ASN A 1 88 ? -17.139 -4.120 20.535 1.00 88.50 88 ASN A C 1
ATOM 735 O O . ASN A 1 88 ? -16.981 -3.758 19.364 1.00 88.50 88 ASN A O 1
ATOM 739 N N . HIS A 1 89 ? -17.111 -5.403 20.891 1.00 85.50 89 HIS A N 1
ATOM 740 C CA . HIS A 1 89 ? -16.735 -6.497 19.991 1.00 85.50 89 HIS A CA 1
ATOM 741 C C . HIS A 1 89 ? -17.595 -6.599 18.720 1.00 85.50 89 HIS A C 1
ATOM 743 O O . HIS A 1 89 ? -17.165 -7.198 17.740 1.00 85.50 89 HIS A O 1
ATOM 749 N N . ASN A 1 90 ? -18.783 -5.980 18.670 1.00 88.00 90 ASN A N 1
ATOM 750 C CA . ASN A 1 90 ? -19.645 -6.001 17.480 1.00 88.00 90 ASN A CA 1
ATOM 751 C C . ASN A 1 90 ? -19.218 -5.016 16.377 1.00 88.00 90 ASN A C 1
ATOM 753 O O . ASN A 1 90 ? -19.845 -4.982 15.319 1.00 88.00 90 ASN A O 1
ATOM 757 N N . VAL A 1 91 ? -18.185 -4.194 16.597 1.00 90.38 91 VAL A N 1
ATOM 758 C CA . VAL A 1 91 ? -17.672 -3.263 15.575 1.00 90.38 91 VAL A CA 1
ATOM 759 C C . VAL A 1 91 ? -17.113 -4.013 14.362 1.00 90.38 91 VAL A C 1
ATOM 761 O O . VAL A 1 91 ? -17.247 -3.533 13.234 1.00 90.38 91 VAL A O 1
ATOM 764 N N . LEU A 1 92 ? -16.525 -5.193 14.573 1.00 90.69 92 LEU A N 1
ATOM 765 C CA . LEU A 1 92 ? -16.031 -6.075 13.520 1.00 90.69 92 LEU A CA 1
ATOM 766 C C . LEU A 1 92 ? -16.831 -7.377 13.516 1.00 90.69 92 LEU A C 1
ATOM 768 O O . LEU A 1 92 ? -16.814 -8.138 14.475 1.00 90.69 92 LEU A O 1
ATOM 772 N N . ILE A 1 93 ? -17.509 -7.660 12.407 1.00 91.62 93 ILE A N 1
ATOM 773 C CA . ILE A 1 93 ? -18.318 -8.865 12.238 1.00 91.62 93 ILE A CA 1
ATOM 774 C C . ILE A 1 93 ? -17.654 -9.787 11.224 1.00 91.62 93 ILE A C 1
ATOM 776 O O . ILE A 1 93 ? -17.372 -9.393 10.090 1.00 91.62 93 ILE A O 1
ATOM 780 N N . TYR A 1 94 ? -17.468 -11.044 11.608 1.00 90.94 94 TYR A N 1
ATOM 781 C CA . TYR A 1 94 ? -17.004 -12.088 10.706 1.00 90.94 94 TYR A CA 1
ATOM 782 C C . TYR A 1 94 ? -18.180 -12.700 9.925 1.00 90.94 94 TYR A C 1
ATOM 784 O O . TYR A 1 94 ? -19.121 -13.237 10.509 1.00 90.94 94 TYR A O 1
ATOM 792 N N . LYS A 1 95 ? -18.154 -12.602 8.591 1.00 90.19 95 LYS A N 1
ATOM 793 C CA . LYS A 1 95 ? -19.129 -13.214 7.665 1.00 90.19 95 LYS A CA 1
ATOM 794 C C . LYS A 1 95 ? -18.410 -13.693 6.405 1.00 90.19 95 LYS A C 1
ATOM 796 O O . LYS A 1 95 ? -17.471 -13.051 5.960 1.00 90.19 95 LYS A O 1
ATOM 801 N N . PHE A 1 96 ? -18.860 -14.782 5.782 1.00 91.06 96 PHE A N 1
ATOM 802 C CA . PHE A 1 96 ? -18.321 -15.252 4.489 1.00 91.06 96 PHE A CA 1
ATOM 803 C C . PHE A 1 96 ? -16.778 -15.353 4.436 1.00 91.06 96 PHE A C 1
ATOM 805 O O . PHE A 1 96 ? -16.161 -14.946 3.451 1.00 91.06 96 PHE A O 1
ATOM 812 N N . ASP A 1 97 ? -16.157 -15.842 5.513 1.00 87.88 97 ASP A N 1
ATOM 813 C CA . ASP A 1 97 ? -14.695 -15.933 5.675 1.00 87.88 97 ASP A CA 1
ATOM 814 C C . ASP A 1 97 ? -13.931 -14.584 5.636 1.00 87.88 97 ASP A C 1
ATOM 816 O O . ASP A 1 97 ? -12.742 -14.483 5.307 1.00 87.88 97 ASP A O 1
ATOM 820 N N . ARG A 1 98 ? -14.629 -13.490 5.951 1.00 90.75 98 ARG A N 1
ATOM 821 C CA . ARG A 1 98 ? -14.101 -12.123 5.915 1.00 90.75 98 ARG A CA 1
ATOM 822 C C . ARG A 1 98 ? -14.606 -11.302 7.090 1.00 90.75 98 ARG A C 1
ATOM 824 O O . ARG A 1 98 ? -15.689 -11.538 7.618 1.00 90.75 98 ARG A O 1
ATOM 831 N N . TYR A 1 99 ? -13.818 -10.303 7.467 1.00 91.94 99 TYR A N 1
ATOM 832 C CA . TYR A 1 99 ? -14.205 -9.339 8.488 1.00 91.94 99 TYR A CA 1
ATOM 833 C C . TYR A 1 99 ? -14.824 -8.108 7.833 1.00 91.94 99 TYR A C 1
ATOM 835 O O . TYR A 1 99 ? -14.323 -7.596 6.827 1.00 91.94 99 TYR A O 1
ATOM 843 N N . PHE A 1 100 ? -15.918 -7.634 8.410 1.00 92.62 100 PHE A N 1
ATOM 844 C CA . PHE A 1 100 ? -16.642 -6.452 7.970 1.00 92.62 100 PHE A CA 1
ATOM 845 C C . PHE A 1 100 ? -16.834 -5.503 9.139 1.00 92.62 100 PHE A C 1
ATOM 847 O O . PHE A 1 100 ? -17.076 -5.932 10.261 1.00 92.62 100 PHE A O 1
ATOM 854 N N . VAL A 1 101 ? -16.760 -4.209 8.861 1.00 92.69 101 VAL A N 1
ATOM 855 C CA . VAL A 1 101 ? -17.083 -3.180 9.846 1.00 92.69 101 VAL A CA 1
ATOM 856 C C . VAL A 1 101 ? -18.603 -3.039 9.922 1.00 92.69 101 VAL A C 1
ATOM 858 O O . VAL A 1 101 ? -19.245 -2.840 8.888 1.00 92.69 101 VAL A O 1
ATOM 861 N N . ASP A 1 102 ? -19.183 -3.120 11.119 1.00 93.25 102 ASP A N 1
ATOM 862 C CA . ASP A 1 102 ? -20.598 -2.800 11.320 1.00 93.25 102 ASP A CA 1
ATOM 863 C C . ASP A 1 102 ? -20.795 -1.279 11.309 1.00 93.25 102 ASP A C 1
ATOM 865 O O . ASP A 1 102 ? -20.567 -0.566 12.293 1.00 93.25 102 ASP A O 1
ATOM 869 N N . GLU A 1 103 ? -21.235 -0.766 10.161 1.00 92.56 103 GLU A N 1
ATOM 870 C CA . GLU A 1 103 ? -21.509 0.657 9.984 1.00 92.56 103 GLU A CA 1
ATOM 871 C C . GLU A 1 103 ? -22.598 1.165 10.940 1.00 92.56 103 GLU A C 1
ATOM 873 O O . GLU A 1 103 ? -22.519 2.305 11.398 1.00 92.56 103 GLU A O 1
ATOM 878 N N . ALA A 1 104 ? -23.592 0.339 11.286 1.00 91.75 104 ALA A N 1
ATOM 879 C CA . ALA A 1 104 ? -24.677 0.740 12.176 1.00 91.75 104 ALA A CA 1
ATOM 880 C C . ALA A 1 104 ? -24.173 0.942 13.610 1.00 91.75 104 ALA A C 1
ATOM 882 O O . ALA A 1 104 ? -24.602 1.883 14.284 1.00 91.75 104 ALA A O 1
ATOM 883 N N . VAL A 1 105 ? -23.243 0.101 14.071 1.00 91.56 105 VAL A N 1
ATOM 884 C CA . VAL A 1 105 ? -22.590 0.261 15.380 1.00 91.56 105 VAL A CA 1
ATOM 885 C C . VAL A 1 105 ? -21.753 1.541 15.407 1.00 91.56 105 VAL A C 1
ATOM 887 O O . VAL A 1 105 ? -21.911 2.349 16.322 1.00 91.56 105 VAL A O 1
ATOM 890 N N . LEU A 1 106 ? -20.942 1.794 14.374 1.00 90.81 106 LEU A N 1
ATOM 891 C CA . LEU A 1 106 ? -20.144 3.025 14.292 1.00 90.81 106 LEU A CA 1
ATOM 892 C C . LEU A 1 106 ? -21.008 4.291 14.211 1.00 90.81 106 LEU A C 1
ATOM 894 O O . LEU A 1 106 ? -20.700 5.288 14.866 1.00 90.81 106 LEU A O 1
ATOM 898 N N . HIS A 1 107 ? -22.119 4.250 13.473 1.00 92.75 107 HIS A N 1
ATOM 899 C CA . HIS A 1 107 ? -23.067 5.361 13.414 1.00 92.75 107 HIS A CA 1
ATOM 900 C C . HIS A 1 107 ? -23.708 5.653 14.775 1.00 92.75 107 HIS A C 1
ATOM 902 O O . HIS A 1 107 ? -23.819 6.822 15.146 1.00 92.75 107 HIS A O 1
ATOM 908 N N . LYS A 1 108 ? -24.067 4.622 15.553 1.00 92.38 108 LYS A N 1
ATOM 909 C CA . LYS A 1 108 ? -24.574 4.789 16.929 1.00 92.38 108 LYS A CA 1
ATOM 910 C C . LYS A 1 108 ? -23.542 5.431 17.860 1.00 92.38 108 LYS A C 1
ATOM 912 O O . LYS A 1 108 ? -23.923 6.172 18.758 1.00 92.38 108 LYS A O 1
ATOM 917 N N . MET A 1 109 ? -22.253 5.199 17.616 1.00 89.50 109 MET A N 1
ATOM 918 C CA . MET A 1 109 ? -21.143 5.838 18.336 1.00 89.50 109 MET A CA 1
ATOM 919 C C . MET A 1 109 ? -20.796 7.242 17.812 1.00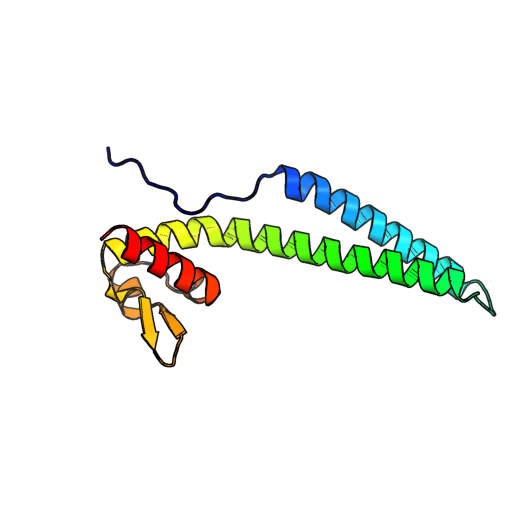 89.50 109 MET A C 1
ATOM 921 O O . MET A 1 109 ? -19.823 7.841 18.266 1.00 89.50 109 MET A O 1
ATOM 925 N N . ASN A 1 110 ? -21.562 7.779 16.855 1.00 92.06 110 ASN A N 1
ATOM 926 C CA . ASN A 1 110 ? -21.294 9.055 16.188 1.00 92.06 110 ASN A CA 1
ATOM 927 C C . ASN A 1 110 ? -19.922 9.098 15.475 1.00 92.06 110 ASN A C 1
ATOM 929 O O . ASN A 1 110 ? -19.244 10.127 15.430 1.00 92.06 110 ASN A O 1
ATOM 933 N N . ILE A 1 111 ? -19.491 7.963 14.912 1.00 91.75 111 ILE A N 1
ATOM 934 C CA . ILE A 1 111 ? -18.235 7.815 14.170 1.00 91.75 111 ILE A CA 1
ATOM 935 C C . ILE A 1 111 ? -18.547 7.572 12.693 1.00 91.75 111 ILE A C 1
ATOM 937 O O . ILE A 1 111 ? -19.392 6.757 12.339 1.00 91.75 111 ILE A O 1
ATOM 941 N N . ASN A 1 112 ? -17.830 8.261 11.803 1.00 91.81 112 ASN A N 1
ATOM 942 C CA . ASN A 1 112 ? -17.945 8.031 10.364 1.00 91.81 112 ASN A CA 1
ATOM 943 C C . ASN A 1 112 ? -17.332 6.664 9.982 1.00 91.81 112 ASN A C 1
ATOM 945 O O . ASN A 1 112 ? -16.123 6.498 10.178 1.00 91.81 112 ASN A O 1
ATOM 949 N N . PRO A 1 113 ? -18.095 5.717 9.398 1.00 91.88 113 PRO A N 1
ATOM 950 C CA . PRO A 1 113 ? -17.594 4.382 9.060 1.00 91.88 113 PRO A CA 1
ATOM 951 C C . PRO A 1 113 ? -16.724 4.350 7.798 1.00 91.88 113 PRO A C 1
ATOM 953 O O . PRO A 1 113 ? -15.838 3.504 7.679 1.00 91.88 113 PRO A O 1
ATOM 956 N N . LYS A 1 114 ? -16.913 5.299 6.867 1.00 92.50 114 LYS A N 1
ATOM 957 C CA . LYS A 1 114 ? -16.244 5.322 5.551 1.00 92.50 114 LYS A CA 1
ATOM 958 C C . LYS A 1 114 ? -14.725 5.083 5.578 1.00 92.50 114 LYS A C 1
ATOM 960 O O . LYS A 1 114 ? -14.256 4.317 4.737 1.00 92.50 114 LYS A O 1
ATOM 965 N N . PRO A 1 115 ? -13.925 5.729 6.451 1.00 91.00 115 PRO A N 1
ATOM 966 C CA . PRO A 1 115 ? -12.485 5.482 6.483 1.00 91.00 115 PRO A CA 1
ATOM 967 C C . PRO A 1 115 ? -12.129 4.062 6.939 1.00 91.00 115 PRO A C 1
ATOM 969 O O . PRO A 1 115 ? -11.141 3.522 6.453 1.00 91.00 115 PRO A O 1
ATOM 972 N N . TYR A 1 116 ? -12.931 3.448 7.813 1.00 92.69 116 TYR A N 1
ATOM 973 C CA . TYR A 1 116 ? -12.668 2.105 8.330 1.00 92.69 116 TYR A CA 1
ATOM 974 C C . TYR A 1 116 ? -13.019 1.035 7.313 1.00 92.69 116 TYR A C 1
ATOM 976 O O . TYR A 1 116 ? -12.207 0.151 7.113 1.00 92.69 116 TYR A O 1
ATOM 984 N N . VAL A 1 117 ? -14.142 1.172 6.598 1.00 91.75 117 VAL A N 1
ATOM 985 C CA . VAL A 1 117 ? -14.574 0.229 5.544 1.00 91.75 117 VAL A CA 1
ATOM 986 C C . VAL A 1 117 ? -13.536 0.090 4.420 1.00 91.75 117 VAL A C 1
ATOM 988 O O . VAL A 1 117 ? -13.440 -0.951 3.773 1.00 91.75 117 VAL A O 1
ATOM 991 N N . ARG A 1 118 ? -12.732 1.136 4.190 1.00 93.00 118 ARG A N 1
ATOM 992 C CA . ARG A 1 118 ? -11.659 1.158 3.183 1.00 93.00 118 ARG A CA 1
ATOM 993 C C . ARG A 1 118 ? -10.385 0.426 3.607 1.00 93.00 118 ARG A C 1
ATOM 995 O O . ARG A 1 118 ? -9.478 0.308 2.785 1.00 93.00 118 ARG A O 1
ATOM 1002 N N . LEU A 1 119 ? -10.280 -0.013 4.860 1.00 93.50 119 LEU A N 1
ATOM 1003 C CA . LEU A 1 119 ? -9.146 -0.813 5.305 1.00 93.50 119 LEU A CA 1
ATOM 1004 C C . LEU A 1 119 ? -9.158 -2.181 4.617 1.00 93.50 119 LEU A C 1
ATOM 1006 O O . LEU A 1 119 ? -10.200 -2.712 4.219 1.00 93.50 119 LEU A O 1
ATOM 1010 N N . SER A 1 120 ? -7.969 -2.751 4.455 1.00 92.56 120 SER A N 1
ATOM 1011 C CA . SER A 1 120 ? -7.820 -4.057 3.829 1.00 92.56 120 SER A CA 1
ATOM 1012 C C . SER A 1 120 ? -8.297 -5.176 4.759 1.00 92.56 120 SER A C 1
ATOM 1014 O O . SER A 1 120 ? -8.251 -5.062 5.981 1.00 92.56 120 SER A O 1
ATOM 1016 N N . GLN A 1 121 ? -8.671 -6.319 4.180 1.00 93.56 121 GLN A N 1
ATOM 1017 C CA . GLN A 1 121 ? -9.015 -7.517 4.959 1.00 93.56 121 GLN A CA 1
ATOM 1018 C C . GLN A 1 121 ? -7.869 -7.993 5.859 1.00 93.56 121 GLN A C 1
ATOM 1020 O O . GLN A 1 121 ? -8.116 -8.523 6.940 1.00 93.56 121 GLN A O 1
ATOM 1025 N N . LYS A 1 122 ? -6.617 -7.779 5.433 1.00 92.00 122 LYS A N 1
ATOM 1026 C CA . LYS A 1 122 ? -5.444 -8.068 6.258 1.00 92.00 122 LYS A CA 1
ATOM 1027 C C . LYS A 1 122 ? -5.443 -7.208 7.522 1.00 92.00 122 LYS A C 1
ATOM 1029 O O . LYS A 1 122 ? -5.200 -7.732 8.598 1.00 92.00 122 LYS A O 1
ATOM 1034 N N . ASP A 1 123 ? -5.777 -5.925 7.403 1.00 92.56 123 ASP A N 1
ATOM 1035 C CA . ASP A 1 123 ? -5.800 -5.025 8.555 1.00 92.56 123 ASP A CA 1
ATOM 1036 C C . ASP A 1 123 ? -6.853 -5.434 9.583 1.00 92.56 123 ASP A C 1
ATOM 1038 O O . ASP A 1 123 ? -6.558 -5.403 10.772 1.00 92.56 123 ASP A O 1
ATOM 1042 N N . TYR A 1 124 ? -8.043 -5.865 9.151 1.00 93.12 124 TYR A N 1
ATOM 1043 C CA . TYR A 1 124 ? -9.061 -6.374 10.078 1.00 93.12 124 TYR A CA 1
ATOM 1044 C C . TYR A 1 124 ? -8.608 -7.647 10.800 1.00 93.12 124 TYR A C 1
ATOM 1046 O O . TYR A 1 124 ? -8.816 -7.770 12.002 1.00 93.12 124 TYR A O 1
ATOM 1054 N N . ARG A 1 125 ? -7.953 -8.574 10.086 1.00 91.44 125 ARG A N 1
ATOM 1055 C CA . ARG A 1 125 ? -7.393 -9.798 10.684 1.00 91.44 125 ARG A CA 1
ATOM 1056 C C . ARG A 1 125 ? -6.315 -9.483 11.718 1.00 91.44 125 ARG A C 1
ATOM 1058 O O . ARG A 1 125 ? -6.329 -10.074 12.791 1.00 91.44 125 ARG A O 1
ATOM 1065 N N . ASP A 1 126 ? -5.419 -8.542 11.415 1.00 90.44 126 ASP A N 1
ATOM 1066 C CA . ASP A 1 126 ? -4.391 -8.101 12.363 1.00 90.44 126 ASP A CA 1
ATOM 1067 C C . ASP A 1 126 ? -5.028 -7.525 13.640 1.00 90.44 126 ASP A C 1
ATOM 1069 O O . ASP A 1 126 ? -4.538 -7.774 14.734 1.00 90.44 126 ASP A O 1
ATOM 1073 N N . ILE A 1 127 ? -6.113 -6.755 13.502 1.00 90.88 127 ILE A N 1
ATOM 1074 C CA . ILE A 1 127 ? -6.815 -6.123 14.629 1.00 90.88 127 ILE A CA 1
ATOM 1075 C C . ILE A 1 127 ? -7.466 -7.171 15.528 1.00 90.88 127 ILE A C 1
ATOM 1077 O O . ILE A 1 127 ? -7.268 -7.120 16.735 1.00 90.88 127 ILE A O 1
ATOM 1081 N N . ILE A 1 128 ? -8.192 -8.132 14.955 1.00 90.31 128 ILE A N 1
ATOM 1082 C CA . ILE A 1 128 ? -8.827 -9.202 15.737 1.00 90.31 128 ILE A CA 1
ATOM 1083 C C . ILE A 1 128 ? -7.779 -10.053 16.452 1.00 90.31 128 ILE A C 1
ATOM 1085 O O . ILE A 1 128 ? -7.920 -10.302 17.640 1.00 90.31 128 ILE A O 1
ATOM 1089 N N . CYS A 1 129 ? -6.682 -10.401 15.773 1.00 88.56 129 CYS A N 1
ATOM 1090 C CA . CYS A 1 129 ? -5.572 -11.125 16.391 1.00 88.56 129 CYS A CA 1
ATOM 1091 C C . CYS A 1 129 ? -4.989 -10.374 17.601 1.00 88.56 129 CYS A C 1
ATOM 1093 O O . CYS A 1 129 ? -4.605 -10.994 18.584 1.00 88.56 129 CYS A O 1
ATOM 1095 N N . ILE A 1 130 ? -4.917 -9.041 17.558 1.00 88.25 130 ILE A N 1
ATOM 1096 C CA . ILE A 1 130 ? -4.463 -8.248 18.709 1.00 88.25 130 ILE A CA 1
ATOM 1097 C C . ILE A 1 130 ? -5.465 -8.336 19.862 1.00 88.25 130 ILE A C 1
ATOM 1099 O O . ILE A 1 130 ? -5.049 -8.613 20.980 1.00 88.25 130 ILE A O 1
ATOM 1103 N N . VAL A 1 131 ? -6.754 -8.127 19.581 1.00 87.00 131 VAL A N 1
ATOM 1104 C CA . VAL A 1 131 ? -7.812 -8.128 20.604 1.00 87.00 131 VAL A CA 1
ATOM 1105 C C . VAL A 1 131 ? -7.934 -9.503 21.272 1.00 87.00 131 VAL A C 1
ATOM 1107 O O . VAL A 1 131 ? -7.981 -9.578 22.492 1.00 87.00 131 VAL A O 1
ATOM 1110 N N . GLU A 1 132 ? -7.890 -10.594 20.502 1.00 86.12 132 GLU A N 1
ATOM 1111 C CA . GLU A 1 132 ? -7.970 -11.970 21.025 1.00 86.12 132 GLU A CA 1
ATOM 1112 C C . GLU A 1 132 ? -6.751 -12.386 21.866 1.00 86.12 132 GLU A C 1
ATOM 1114 O O . GLU A 1 132 ? -6.870 -13.265 22.710 1.00 86.12 132 GLU A O 1
ATOM 1119 N N . ASN A 1 133 ? -5.572 -11.794 21.641 1.00 80.31 133 ASN A N 1
ATOM 1120 C CA . ASN A 1 133 ? -4.361 -12.113 22.409 1.00 80.31 133 ASN A CA 1
ATOM 1121 C C . ASN A 1 133 ? -4.237 -11.309 23.719 1.00 80.31 133 ASN A C 1
ATOM 1123 O O . ASN A 1 133 ? -3.320 -11.578 24.499 1.00 80.31 133 ASN A O 1
ATOM 1127 N N . GLU A 1 134 ? -5.082 -10.295 23.937 1.00 67.75 134 GLU A N 1
ATOM 1128 C CA . GLU A 1 134 ? -5.117 -9.510 25.180 1.00 67.75 134 GLU A CA 1
ATOM 1129 C C . GLU A 1 134 ? -6.220 -9.952 26.166 1.00 67.75 134 GLU A C 1
ATOM 1131 O O . GLU A 1 134 ? -6.209 -9.483 27.308 1.00 67.75 134 GLU A O 1
ATOM 1136 N N . GLU A 1 135 ? -7.116 -10.862 25.758 1.00 53.28 135 GLU A N 1
ATOM 1137 C CA . GLU A 1 135 ? -8.065 -11.582 26.633 1.00 53.28 135 GLU A CA 1
ATOM 1138 C C . GLU A 1 135 ? -7.413 -12.792 27.331 1.00 53.28 135 GLU A C 1
ATOM 1140 O O . GLU A 1 135 ? -7.706 -12.992 28.536 1.00 53.28 135 GLU A O 1
#

pLDDT: mean 90.3, std 10.03, range [37.38, 97.56]

Sequence (135 aa):
MQFERNYFNKPSKYWIWSLVPICCCFLMMAMFQLNVIVSVDDPDIKMKLFFLISFGFFLITGYMIFGYGYLVWSTPLKNKLVKLTEDNHNVLIYKFDRYFVDEAVLHKMNINPKPYVRLSQKDYRDIICIVENEE